Protein AF-L1IHZ7-F1 (afdb_monomer_lite)

Secondary structure (DSSP, 8-state):
----------SS--------------EEEETTTEEEE--PPTT-TT-EEEEEEEE--TT--SSS-EEEEEEEE-PPEEEEPPTT--HHHHHHHTTS-HHHHHHH-GGG-S-TT---TT-EEEEPPP-

Foldseek 3Di:
DFPPPDDPDPDDDDDDDPPPQPQDDAWDDDPPGDTDGDHDDFPCAQDKDKDKDWAADPVNPPVDIDIDIDIDHRHFGKDFDAPQDALVVVCVVQVHDSVVQCVQCVPQDDDRGDGDGRDMTRDTRDD

Radius of gyration: 20.1 Å; chains: 1; bounding box: 45×25×58 Å

pLDDT: mean 70.96, std 19.81, range [23.77, 90.81]

Structure (mmCIF, N/CA/C/O backbone):
data_AF-L1IHZ7-F1
#
_entry.id   AF-L1IHZ7-F1
#
loop_
_atom_site.group_PDB
_atom_site.id
_atom_site.type_symbol
_atom_site.label_atom_id
_atom_site.label_alt_id
_atom_site.label_comp_id
_atom_site.label_asym_id
_atom_site.label_entity_id
_atom_site.label_seq_id
_atom_site.pdbx_PDB_ins_code
_atom_site.Cartn_x
_atom_site.Cartn_y
_atom_site.Cartn_z
_atom_site.occupancy
_atom_site.B_iso_or_equiv
_atom_site.auth_seq_id
_atom_site.a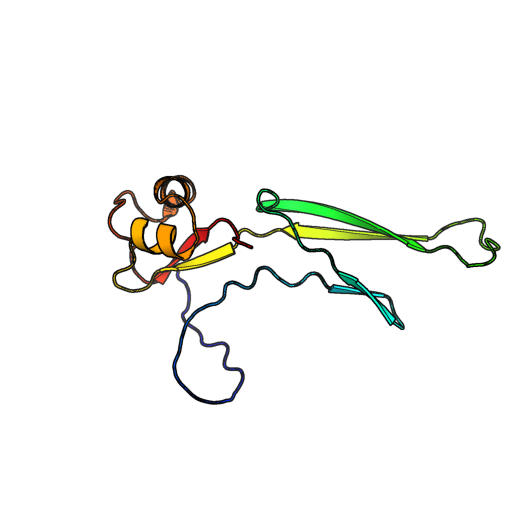uth_comp_id
_atom_site.auth_asym_id
_atom_site.auth_atom_id
_atom_site.pdbx_PDB_model_num
ATOM 1 N N . MET A 1 1 ? 5.428 -13.652 -10.940 1.00 41.75 1 MET A N 1
ATOM 2 C CA . MET A 1 1 ? 3.966 -13.776 -10.772 1.00 41.75 1 MET A CA 1
ATOM 3 C C . MET A 1 1 ? 3.317 -12.703 -11.634 1.00 41.75 1 MET A C 1
ATOM 5 O O . MET A 1 1 ? 3.425 -11.531 -11.288 1.00 41.75 1 MET A O 1
ATOM 9 N N . ASN A 1 2 ? 2.787 -13.091 -12.798 1.00 46.00 2 ASN A N 1
ATOM 10 C CA . ASN A 1 2 ? 2.090 -12.195 -13.729 1.00 46.00 2 ASN A CA 1
ATOM 11 C C . ASN A 1 2 ? 0.765 -11.725 -13.117 1.00 46.00 2 ASN A C 1
ATOM 13 O O . ASN A 1 2 ? 0.155 -12.449 -12.330 1.00 46.00 2 ASN A O 1
ATOM 17 N N . CYS A 1 3 ? 0.332 -10.507 -13.443 1.00 58.53 3 CYS A N 1
ATOM 18 C CA . CYS A 1 3 ? -1.076 -10.166 -13.290 1.00 58.53 3 CYS A CA 1
ATOM 19 C C . CYS A 1 3 ? -1.845 -10.884 -14.405 1.00 58.53 3 CYS A C 1
ATOM 21 O O . CYS A 1 3 ? -1.716 -10.488 -15.560 1.00 58.53 3 CYS A O 1
ATOM 23 N N . ASP A 1 4 ? -2.637 -11.906 -14.083 1.00 43.59 4 ASP A N 1
ATOM 24 C CA . ASP A 1 4 ? -3.662 -12.357 -15.022 1.00 43.59 4 ASP A CA 1
ATOM 25 C C . ASP A 1 4 ? -4.681 -11.225 -15.160 1.00 43.59 4 ASP A C 1
ATOM 27 O O . ASP A 1 4 ? -5.292 -10.784 -14.181 1.00 43.59 4 ASP A O 1
ATOM 31 N N . VAL A 1 5 ? -4.806 -10.695 -16.373 1.00 41.78 5 VAL A N 1
ATOM 32 C CA . VAL A 1 5 ? -5.680 -9.567 -16.703 1.00 41.78 5 VAL A CA 1
ATOM 33 C C . VAL A 1 5 ? -7.116 -10.085 -16.844 1.00 41.78 5 VAL A C 1
ATOM 35 O O . VAL A 1 5 ? -7.720 -10.009 -17.906 1.00 41.78 5 VAL A O 1
ATOM 38 N N . HIS A 1 6 ? -7.668 -10.685 -15.789 1.00 30.33 6 HIS A N 1
ATOM 39 C CA . HIS A 1 6 ? -9.070 -11.091 -15.779 1.00 30.33 6 HIS A CA 1
ATOM 40 C C . HIS A 1 6 ? -9.939 -9.922 -15.324 1.00 30.33 6 HIS A C 1
ATOM 42 O O . HIS A 1 6 ? -9.823 -9.420 -14.204 1.00 30.33 6 HIS A O 1
ATOM 48 N N . ALA A 1 7 ? -10.819 -9.490 -16.225 1.00 30.16 7 ALA A N 1
ATOM 49 C CA . ALA A 1 7 ? -11.895 -8.568 -15.925 1.00 30.16 7 ALA A CA 1
ATOM 50 C C . ALA A 1 7 ? -12.775 -9.166 -14.817 1.00 30.16 7 ALA A C 1
ATOM 52 O O . ALA A 1 7 ? -13.447 -10.174 -15.027 1.00 30.16 7 ALA A O 1
ATOM 53 N N . LEU A 1 8 ? -12.814 -8.528 -13.647 1.00 33.47 8 LEU A N 1
ATOM 54 C CA . LEU A 1 8 ? -13.975 -8.658 -12.773 1.00 33.47 8 LEU A CA 1
ATOM 55 C C . LEU A 1 8 ? -15.093 -7.853 -13.434 1.00 33.47 8 LEU A C 1
ATOM 57 O O . LEU A 1 8 ? -15.266 -6.666 -13.168 1.00 33.47 8 LEU A O 1
AT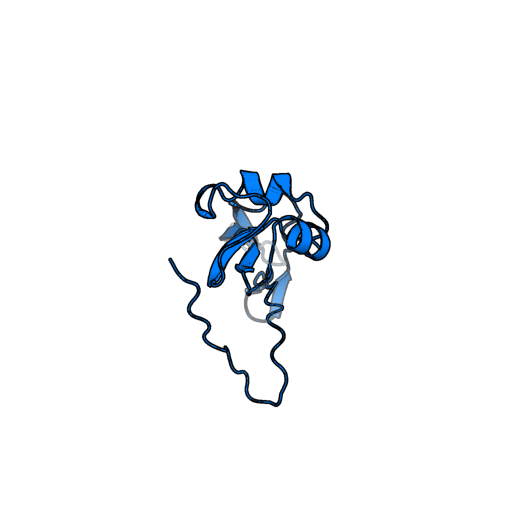OM 61 N N . GLY A 1 9 ? -15.773 -8.494 -14.382 1.00 23.77 9 GLY A N 1
ATOM 62 C CA . GLY A 1 9 ? -17.025 -7.999 -14.919 1.00 23.77 9 GLY A CA 1
ATOM 63 C C . GLY A 1 9 ? -18.065 -8.023 -13.810 1.00 23.77 9 GLY A C 1
ATOM 64 O O . GLY A 1 9 ? -18.546 -9.090 -13.445 1.00 23.77 9 GLY A O 1
ATOM 65 N N . ASP A 1 10 ? -18.407 -6.850 -13.285 1.00 33.34 10 ASP A N 1
ATOM 66 C CA . ASP A 1 10 ? -19.793 -6.607 -12.909 1.00 33.34 10 ASP A CA 1
ATOM 67 C C . ASP A 1 10 ? -20.489 -6.136 -14.187 1.00 33.34 10 ASP A C 1
ATOM 69 O O . ASP A 1 10 ? -20.033 -5.205 -14.862 1.00 33.34 10 ASP A O 1
ATOM 73 N N . GLY A 1 11 ? -21.491 -6.893 -14.616 1.00 32.28 11 GLY A N 1
ATOM 74 C CA . GLY A 1 11 ? -22.109 -6.728 -15.918 1.00 32.28 11 GLY A CA 1
ATOM 75 C C . GLY A 1 11 ? -22.808 -5.382 -16.016 1.00 32.28 11 GLY A C 1
ATOM 76 O O . GLY A 1 11 ? -23.904 -5.249 -15.494 1.00 32.28 11 GLY A O 1
ATOM 77 N N . SER A 1 12 ? -22.202 -4.410 -16.706 1.00 28.88 12 SER A N 1
ATOM 78 C CA . SER A 1 12 ? -22.867 -3.316 -17.435 1.00 28.88 12 SER A CA 1
ATOM 79 C C . SER A 1 12 ? -21.841 -2.398 -18.117 1.00 28.88 12 SER A C 1
ATOM 81 O O . SER A 1 12 ? -21.306 -1.491 -17.498 1.00 28.88 12 SER A O 1
ATOM 83 N N . ARG A 1 13 ? -21.635 -2.613 -19.424 1.00 30.22 13 ARG A N 1
ATOM 84 C CA . ARG A 1 13 ? -21.210 -1.628 -20.447 1.00 30.22 13 ARG A CA 1
ATOM 85 C C . ARG A 1 13 ? -19.914 -0.821 -20.206 1.00 30.22 13 ARG A C 1
ATOM 87 O O . ARG A 1 13 ? -19.938 0.253 -19.629 1.00 30.22 13 ARG A O 1
ATOM 94 N N . GLY A 1 14 ? -18.855 -1.252 -20.900 1.00 26.28 14 GLY A N 1
ATOM 95 C CA . GLY A 1 14 ? -18.129 -0.389 -21.846 1.00 26.28 14 GLY A CA 1
ATOM 96 C C . GLY A 1 14 ? -17.038 0.547 -21.303 1.00 26.28 14 GLY A C 1
ATOM 97 O O . GLY A 1 14 ? -17.312 1.488 -20.575 1.00 26.28 14 GLY A O 1
ATOM 98 N N . VAL A 1 15 ? -15.825 0.351 -21.839 1.00 25.59 15 VAL A N 1
ATOM 99 C CA . VAL A 1 15 ? -14.581 1.134 -21.673 1.00 25.59 15 VAL A CA 1
ATOM 100 C C . VAL A 1 15 ? -13.806 0.820 -20.388 1.00 25.59 15 VAL A C 1
ATOM 102 O O . VAL A 1 15 ? -13.985 1.412 -19.327 1.00 25.59 15 VAL A O 1
ATOM 105 N N . GLY A 1 16 ? -12.895 -0.149 -20.518 1.00 30.70 16 GLY A N 1
ATOM 106 C CA . GLY A 1 16 ? -11.958 -0.550 -19.479 1.00 30.70 16 GLY A CA 1
ATOM 107 C C . GLY A 1 16 ? -11.020 0.587 -19.084 1.00 30.70 16 GLY A C 1
ATOM 108 O O . GLY A 1 16 ? -10.149 0.992 -19.847 1.00 30.70 16 GLY A O 1
ATOM 109 N N . VAL A 1 17 ? -11.174 1.042 -17.846 1.00 28.97 17 VAL A N 1
ATOM 110 C CA . VAL A 1 17 ? -10.183 1.829 -17.119 1.00 28.97 17 VAL A CA 1
ATOM 111 C C . VAL A 1 17 ? -9.872 1.040 -15.854 1.00 28.97 17 VAL A C 1
ATOM 113 O O . VAL A 1 17 ? -10.673 0.994 -14.922 1.00 28.97 17 VAL A O 1
ATOM 116 N N . TYR A 1 18 ? -8.717 0.375 -15.828 1.00 34.31 18 TYR A N 1
ATOM 117 C CA . TYR A 1 18 ? -8.235 -0.413 -14.691 1.00 34.31 18 TYR A CA 1
ATOM 118 C C . TYR A 1 18 ? -7.818 0.496 -13.521 1.00 34.31 18 TYR A C 1
ATOM 120 O O . TYR A 1 18 ? -6.660 0.536 -13.123 1.00 34.31 18 TYR A O 1
ATOM 128 N N . ARG A 1 19 ? -8.751 1.250 -12.935 1.00 36.16 19 ARG A N 1
ATOM 129 C CA . ARG A 1 19 ? -8.536 1.967 -11.668 1.00 36.16 19 ARG A CA 1
ATOM 130 C C . ARG A 1 19 ? -8.978 1.090 -10.504 1.00 36.16 19 ARG A C 1
ATOM 132 O O . ARG A 1 19 ? -9.923 1.404 -9.791 1.00 36.16 19 ARG A O 1
ATOM 139 N N . ALA A 1 20 ? -8.293 -0.027 -10.289 1.00 34.66 20 ALA A N 1
ATOM 140 C CA . ALA A 1 20 ? -8.492 -0.815 -9.077 1.00 34.66 20 ALA A CA 1
ATOM 141 C C . ALA A 1 20 ? -7.550 -0.339 -7.958 1.00 34.66 20 ALA A C 1
ATOM 143 O O . ALA A 1 20 ? -6.758 -1.114 -7.432 1.00 34.66 20 ALA A O 1
ATOM 144 N N . ILE A 1 21 ? -7.666 0.929 -7.546 1.00 36.75 21 ILE A N 1
ATOM 145 C CA . ILE A 1 21 ? -7.246 1.334 -6.196 1.00 36.75 21 ILE A CA 1
ATOM 146 C C . ILE A 1 21 ? -8.394 0.931 -5.268 1.00 36.75 21 ILE A C 1
ATOM 148 O O . ILE A 1 21 ? -9.260 1.731 -4.930 1.00 36.75 21 ILE A O 1
ATOM 152 N N . ARG A 1 22 ? -8.468 -0.351 -4.899 1.00 40.75 22 ARG A N 1
ATOM 153 C CA . ARG A 1 22 ? -9.342 -0.782 -3.801 1.00 40.75 22 ARG A CA 1
ATOM 154 C C . ARG A 1 22 ? -8.488 -1.052 -2.576 1.00 40.75 22 ARG A C 1
ATOM 156 O O . ARG A 1 22 ? -8.108 -2.185 -2.313 1.00 40.75 22 ARG A O 1
ATOM 163 N N . CYS A 1 23 ? -8.242 -0.000 -1.806 1.00 36.91 23 CYS A N 1
ATOM 164 C CA . CYS A 1 23 ? -7.725 -0.099 -0.444 1.00 36.91 23 CYS A CA 1
ATOM 165 C C . CYS A 1 23 ? -8.873 0.008 0.593 1.00 36.91 23 CYS A C 1
ATOM 167 O O . CYS A 1 23 ? -8.725 0.627 1.641 1.00 36.91 23 CYS A O 1
ATOM 169 N N . VAL A 1 24 ? -10.047 -0.591 0.313 1.00 42.62 24 VAL A N 1
ATOM 170 C CA . VAL A 1 24 ? -11.199 -0.553 1.235 1.00 42.62 24 VAL A CA 1
ATOM 171 C C . VAL A 1 24 ? -11.963 -1.880 1.274 1.00 42.62 24 VAL A C 1
ATOM 173 O O . VAL A 1 24 ? -12.834 -2.131 0.448 1.00 42.62 24 VAL A O 1
ATOM 176 N N . PHE A 1 25 ? -11.703 -2.685 2.304 1.00 47.06 25 PHE A N 1
ATOM 177 C CA . PHE A 1 25 ? -12.699 -3.588 2.890 1.00 47.06 25 PHE A CA 1
ATOM 178 C C . PHE A 1 25 ? -12.508 -3.623 4.409 1.00 47.06 25 PHE A C 1
ATOM 180 O O . PHE A 1 25 ? -11.958 -4.562 4.963 1.00 47.06 25 PHE A O 1
ATOM 187 N N . ASN A 1 26 ? -12.969 -2.569 5.087 1.00 53.00 26 ASN A N 1
ATOM 188 C CA . ASN A 1 26 ? -12.922 -2.461 6.548 1.00 53.00 26 ASN A CA 1
ATOM 189 C C . ASN A 1 26 ? -14.302 -2.122 7.123 1.00 53.00 26 ASN A C 1
ATOM 191 O O . ASN A 1 26 ? -14.486 -1.118 7.817 1.00 53.00 26 ASN A O 1
ATOM 195 N N . ARG A 1 27 ? -15.303 -2.936 6.785 1.00 51.84 27 ARG A N 1
ATOM 196 C CA . ARG A 1 27 ? -16.571 -2.956 7.521 1.00 51.84 27 ARG A CA 1
ATOM 197 C C . ARG A 1 27 ? -16.587 -4.198 8.394 1.00 51.84 27 ARG A C 1
ATOM 199 O O . ARG A 1 27 ? -16.647 -5.307 7.874 1.00 51.84 27 ARG A O 1
ATOM 206 N N . LEU A 1 28 ? -16.551 -3.994 9.705 1.00 56.62 28 LEU A N 1
ATOM 207 C CA . LEU A 1 28 ? -16.831 -5.034 10.688 1.00 56.62 28 LEU A CA 1
ATOM 208 C C . LEU A 1 28 ? -18.253 -4.803 11.188 1.00 56.62 28 LEU A C 1
ATOM 210 O O . LEU A 1 28 ? -18.512 -3.830 11.892 1.00 56.62 28 LEU A O 1
ATOM 214 N N . CYS A 1 29 ? -19.183 -5.656 10.766 1.00 58.22 29 CYS A N 1
ATOM 215 C CA . CYS A 1 29 ? -20.585 -5.566 11.157 1.00 58.22 29 CYS A CA 1
ATOM 216 C C . CYS A 1 29 ? -20.892 -6.602 12.237 1.00 58.22 29 CYS A C 1
ATOM 218 O O . CYS A 1 29 ? -20.750 -7.803 12.013 1.00 58.22 29 CYS A O 1
ATOM 220 N N . LEU A 1 30 ? -21.313 -6.123 13.407 1.00 58.06 30 LEU A N 1
ATOM 221 C CA . LEU A 1 30 ? -21.855 -6.949 14.479 1.00 58.06 30 LEU A CA 1
ATOM 222 C C . LEU A 1 30 ? -23.385 -6.897 14.395 1.00 58.06 30 LEU A C 1
ATOM 224 O O . LEU A 1 30 ? -23.984 -5.815 14.362 1.00 58.06 30 LEU A O 1
ATOM 228 N N . TRP A 1 31 ? -24.012 -8.070 14.324 1.00 48.06 31 TRP A N 1
ATOM 229 C CA . TRP A 1 31 ? -25.467 -8.209 14.280 1.00 48.06 31 TRP A CA 1
ATOM 230 C C . TRP A 1 31 ? -26.132 -7.613 15.546 1.00 48.06 31 TRP A C 1
ATOM 232 O O . TRP A 1 31 ? -25.579 -7.769 16.635 1.00 48.06 31 TRP A O 1
ATOM 242 N N . PRO A 1 32 ? -27.297 -6.932 15.433 1.00 56.94 32 PRO A N 1
ATOM 243 C CA . PRO A 1 32 ? -28.078 -6.774 14.211 1.00 56.94 32 PRO A CA 1
ATOM 244 C C . PRO A 1 32 ? -27.741 -5.528 13.371 1.00 56.94 32 PRO A C 1
ATOM 246 O O . PRO A 1 32 ? -28.137 -5.512 12.216 1.00 56.94 32 PRO A O 1
ATOM 249 N N . LEU A 1 33 ? -27.038 -4.491 13.860 1.00 54.62 33 LEU A N 1
ATOM 250 C CA . LEU A 1 33 ? -26.959 -3.208 13.117 1.00 54.62 33 LEU A CA 1
ATOM 251 C C . LEU A 1 33 ? -25.719 -2.322 13.364 1.00 54.62 33 LEU A C 1
ATOM 253 O O . LEU A 1 33 ? -25.664 -1.205 12.847 1.00 54.62 33 LEU A O 1
ATOM 257 N N . ARG A 1 34 ? -24.709 -2.745 14.139 1.00 65.12 34 ARG A N 1
ATOM 258 C CA . ARG A 1 34 ? -23.560 -1.863 14.433 1.00 65.12 34 ARG A CA 1
ATOM 259 C C . ARG A 1 34 ? -22.355 -2.255 13.594 1.00 65.12 34 ARG A C 1
ATOM 261 O O . ARG A 1 34 ? -21.619 -3.180 13.930 1.00 65.12 34 ARG A O 1
ATOM 268 N N . CYS A 1 35 ? -22.160 -1.526 12.498 1.00 69.38 35 CYS A N 1
ATOM 269 C CA . CYS A 1 35 ? -20.941 -1.608 11.708 1.00 69.38 35 CYS A CA 1
ATOM 270 C C . CYS A 1 35 ? -19.961 -0.524 12.155 1.00 69.38 35 CYS A C 1
ATOM 272 O O . CYS A 1 35 ? -20.288 0.662 12.140 1.00 69.38 35 CYS A O 1
ATOM 274 N N . SER A 1 36 ? -18.748 -0.926 12.515 1.00 65.56 36 SER A N 1
ATOM 275 C CA . SER A 1 36 ? -17.634 0.003 12.659 1.00 65.56 36 SER A CA 1
ATOM 276 C C . SER A 1 36 ? -16.909 0.118 11.319 1.00 65.56 36 SER A C 1
ATOM 278 O O . SER A 1 36 ? -16.719 -0.865 10.593 1.00 65.56 36 SER A O 1
ATOM 280 N N . ARG A 1 37 ? -16.544 1.352 10.961 1.00 75.94 37 ARG A N 1
ATOM 281 C CA . ARG A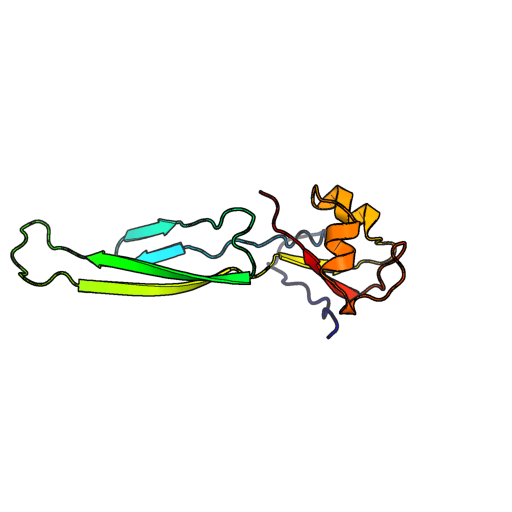 1 37 ? -15.701 1.642 9.804 1.00 75.94 37 ARG A CA 1
ATOM 282 C C . ARG A 1 37 ? -14.359 2.123 10.317 1.00 75.94 37 ARG A C 1
ATOM 284 O O . ARG A 1 37 ? -14.293 3.097 11.060 1.00 75.94 37 ARG A O 1
ATOM 291 N N . TRP A 1 38 ? -13.306 1.450 9.888 1.00 79.38 38 TRP A N 1
ATOM 292 C CA . TRP A 1 38 ? -11.936 1.864 10.140 1.00 79.38 38 TRP A CA 1
ATOM 293 C C . TRP A 1 38 ? -11.230 2.056 8.801 1.00 79.38 38 TRP A C 1
ATOM 295 O O . TRP A 1 38 ? -11.326 1.200 7.931 1.00 79.38 38 TRP A O 1
ATOM 305 N N . THR A 1 39 ? -10.528 3.164 8.607 1.00 80.31 39 THR A N 1
ATOM 306 C CA . THR A 1 39 ? -9.730 3.387 7.395 1.00 80.31 39 THR A CA 1
ATOM 307 C C . THR A 1 39 ? -8.271 3.517 7.824 1.00 80.31 39 THR A C 1
ATOM 309 O O . THR A 1 39 ? -7.995 4.364 8.678 1.00 80.31 39 THR A O 1
ATOM 312 N N . PRO A 1 40 ? -7.349 2.683 7.304 1.00 79.75 40 PRO A N 1
ATOM 313 C CA . PRO A 1 40 ? -5.935 2.825 7.602 1.00 79.75 40 PRO A CA 1
ATOM 314 C C . PRO A 1 40 ? -5.447 4.170 7.074 1.00 79.75 40 PRO A C 1
ATOM 316 O O . PRO A 1 40 ? -5.854 4.607 6.001 1.00 79.75 40 PRO A O 1
ATOM 319 N N . LYS A 1 41 ? -4.570 4.817 7.834 1.00 80.31 41 LYS A N 1
ATOM 320 C CA . LYS A 1 41 ? -3.864 6.022 7.399 1.00 80.31 41 LYS A CA 1
ATOM 321 C C . LYS A 1 41 ? -2.645 5.638 6.560 1.00 80.31 41 LYS A C 1
ATOM 323 O O . LYS A 1 41 ? -2.085 4.553 6.737 1.00 80.31 41 LYS A O 1
ATOM 328 N N . LYS A 1 42 ? -2.176 6.563 5.724 1.00 75.38 42 LYS A N 1
ATOM 329 C CA . LYS A 1 42 ? -0.876 6.455 5.048 1.00 75.38 42 LYS A CA 1
ATOM 330 C C . LYS A 1 42 ? 0.242 6.110 6.049 1.00 75.38 42 LYS A C 1
ATOM 332 O O . LYS A 1 42 ? 0.306 6.679 7.140 1.00 75.38 42 LYS A O 1
ATOM 337 N N . GLY A 1 43 ? 1.114 5.168 5.694 1.00 77.81 43 GLY A N 1
ATOM 338 C CA . GLY A 1 43 ? 2.197 4.650 6.545 1.00 77.81 43 GLY A CA 1
ATOM 339 C C . GLY A 1 43 ? 1.806 3.458 7.434 1.00 77.81 43 GLY A C 1
ATOM 340 O O . GLY A 1 43 ? 2.638 2.941 8.198 1.00 77.81 43 GLY A O 1
ATOM 341 N N . GLN A 1 44 ? 0.547 3.015 7.366 1.00 82.44 44 GLN A N 1
ATOM 342 C CA . GLN A 1 44 ? 0.066 1.798 8.025 1.00 82.44 44 GLN A CA 1
ATOM 343 C C . GLN A 1 44 ? 0.126 0.562 7.113 1.00 82.44 44 GLN A C 1
ATOM 345 O O . GLN A 1 44 ? -0.134 -0.548 7.571 1.00 82.44 44 GLN A O 1
ATOM 350 N N . GLU A 1 45 ? 0.490 0.719 5.840 1.00 81.81 45 GLU A N 1
ATOM 351 C CA . GLU A 1 45 ? 0.597 -0.373 4.879 1.00 81.81 45 GLU A CA 1
ATOM 352 C C . GLU A 1 45 ? 1.691 -1.378 5.253 1.00 81.81 45 GLU A C 1
ATOM 354 O O . GLU A 1 45 ? 2.787 -1.027 5.686 1.00 81.81 45 GLU A O 1
ATOM 359 N N . GLY A 1 46 ? 1.402 -2.658 5.036 1.00 78.00 46 GLY A N 1
ATOM 360 C CA . GLY A 1 46 ? 2.280 -3.771 5.384 1.00 78.00 46 GLY A CA 1
ATOM 361 C C . GLY A 1 46 ? 2.277 -4.137 6.869 1.00 78.00 46 GLY A C 1
ATOM 362 O O . GLY A 1 46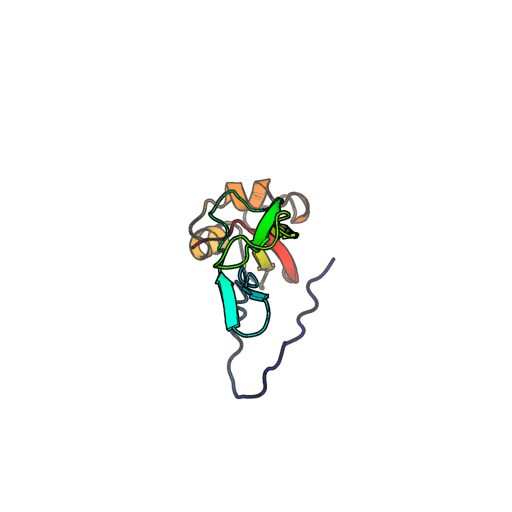 ? 3.031 -5.029 7.248 1.00 78.00 46 GLY A O 1
ATOM 363 N N . LYS A 1 47 ? 1.455 -3.481 7.699 1.00 83.19 47 LYS A N 1
ATOM 364 C CA . LYS A 1 47 ? 1.341 -3.767 9.134 1.00 83.19 47 LYS A CA 1
ATOM 365 C C . LYS A 1 47 ? 0.070 -4.550 9.451 1.00 83.19 47 LYS A C 1
ATOM 367 O O . LYS A 1 47 ? -0.962 -4.401 8.790 1.00 83.19 47 LYS A O 1
ATOM 372 N N . ASP A 1 48 ? 0.164 -5.345 10.510 1.00 88.50 48 ASP A N 1
ATOM 373 C CA . ASP A 1 48 ? -0.953 -6.071 11.100 1.00 88.50 48 ASP A CA 1
ATOM 374 C C . ASP A 1 48 ? -1.458 -5.301 12.333 1.00 88.50 48 ASP A C 1
ATOM 376 O O . ASP A 1 48 ? -0.675 -4.851 13.170 1.00 88.50 48 ASP A O 1
ATOM 380 N N . TYR A 1 49 ? -2.775 -5.136 12.434 1.00 85.06 49 TYR A N 1
ATOM 381 C CA . TYR A 1 49 ? -3.459 -4.455 13.533 1.00 85.06 49 TYR A CA 1
ATOM 382 C C . TYR A 1 49 ? -4.435 -5.407 14.211 1.00 85.06 49 TYR A C 1
ATOM 384 O O . TYR A 1 49 ? -5.105 -6.181 13.535 1.00 85.06 49 TYR A O 1
ATOM 392 N N . SER A 1 50 ? -4.574 -5.307 15.532 1.00 87.00 50 SER A N 1
ATOM 393 C CA . SER A 1 50 ? -5.620 -6.009 16.279 1.00 87.00 50 SER A CA 1
ATOM 394 C C . SER A 1 50 ? -6.640 -4.997 16.790 1.00 87.00 50 SER A C 1
ATOM 396 O O . SER A 1 50 ? -6.315 -4.139 17.612 1.00 87.00 50 SER A O 1
ATOM 398 N N . LEU A 1 51 ? -7.865 -5.059 16.264 1.00 83.88 51 LEU A N 1
ATOM 399 C CA . LEU A 1 51 ? -8.978 -4.215 16.700 1.00 83.88 51 LEU A CA 1
ATOM 400 C C . LEU A 1 51 ? -9.903 -5.017 17.608 1.00 83.88 51 LEU A C 1
ATOM 402 O O . LEU A 1 51 ? -10.547 -5.961 17.152 1.00 83.88 51 LEU A O 1
ATOM 406 N N . CYS A 1 52 ? -9.997 -4.619 18.875 1.00 82.94 52 CYS A N 1
ATOM 407 C CA . CYS A 1 52 ? -10.839 -5.276 19.868 1.00 82.94 52 CYS A CA 1
ATOM 408 C C . CYS A 1 52 ? -12.083 -4.448 20.189 1.00 82.94 52 CYS A C 1
ATOM 410 O O . CYS A 1 52 ? -11.999 -3.269 20.523 1.00 82.94 52 CYS A O 1
ATOM 412 N N . PHE A 1 53 ? -13.242 -5.096 20.133 1.00 82.88 53 PHE A N 1
ATOM 413 C CA . PHE A 1 53 ? -14.525 -4.534 20.530 1.00 82.88 53 PHE A CA 1
ATOM 414 C C . PHE A 1 53 ? -14.908 -5.085 21.892 1.00 82.88 53 PHE A C 1
ATOM 416 O O . PHE A 1 53 ? -14.895 -6.299 22.093 1.00 82.88 53 PHE A O 1
ATOM 423 N N . ARG A 1 54 ? -15.265 -4.186 22.810 1.00 84.69 54 ARG A N 1
ATOM 424 C CA . ARG A 1 54 ? -15.816 -4.528 24.118 1.00 84.69 54 ARG A CA 1
ATOM 425 C C . ARG A 1 54 ? -17.331 -4.377 24.063 1.00 84.69 54 ARG A C 1
ATOM 427 O O . ARG A 1 54 ? -17.826 -3.272 23.853 1.00 84.69 54 ARG A O 1
ATOM 434 N N . ALA A 1 55 ? -18.052 -5.470 24.263 1.00 82.25 55 ALA A N 1
ATOM 435 C CA . ALA A 1 55 ? -19.491 -5.446 24.449 1.00 82.25 55 ALA A CA 1
ATOM 436 C C . ALA A 1 55 ? -19.808 -5.463 25.949 1.00 82.25 55 ALA A C 1
ATOM 438 O O . ALA A 1 55 ? -19.357 -6.337 26.695 1.00 82.25 55 ALA A O 1
ATOM 439 N N . VAL A 1 56 ? -20.569 -4.457 26.369 1.00 78.19 56 VAL A N 1
ATOM 440 C CA . VAL A 1 56 ? -21.099 -4.289 27.723 1.00 78.19 56 VAL A CA 1
ATOM 441 C C . VAL A 1 56 ? -22.612 -4.195 27.629 1.00 78.19 56 VAL A C 1
ATOM 443 O O . VAL A 1 56 ? -23.140 -3.628 26.668 1.00 78.19 56 VAL A O 1
ATOM 446 N 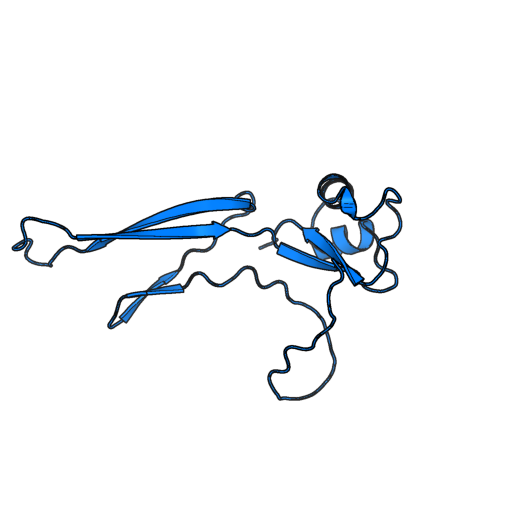N . ASP A 1 57 ? -23.315 -4.764 28.600 1.00 81.94 57 ASP A N 1
ATOM 447 C CA . ASP A 1 57 ? -24.752 -4.577 28.694 1.00 81.94 57 ASP A CA 1
ATOM 448 C C . ASP A 1 57 ? -25.053 -3.187 29.273 1.00 81.94 57 ASP A C 1
ATOM 450 O O . ASP A 1 57 ? -24.318 -2.646 30.096 1.00 81.94 57 ASP A O 1
ATOM 454 N N . THR A 1 58 ? -26.154 -2.578 28.841 1.00 79.94 58 THR A N 1
ATOM 455 C CA . THR A 1 58 ? -26.513 -1.201 29.228 1.00 79.94 58 THR A CA 1
ATOM 456 C C . THR A 1 58 ? -26.772 -1.022 30.719 1.00 79.94 58 THR A C 1
ATOM 458 O O . THR A 1 58 ? -26.836 0.108 31.198 1.00 79.94 58 THR A O 1
ATOM 461 N N . LYS A 1 59 ? -26.995 -2.120 31.441 1.00 83.50 59 LYS A N 1
ATOM 462 C CA . LYS A 1 59 ? -27.284 -2.119 32.873 1.00 83.50 59 LYS A CA 1
ATOM 463 C C . LYS A 1 59 ? -26.115 -2.659 33.699 1.00 83.50 59 LYS A C 1
ATOM 465 O O . LYS A 1 59 ? -26.235 -2.694 34.918 1.00 83.50 59 LYS A O 1
ATOM 470 N N . ASN A 1 60 ? -24.998 -3.010 33.052 1.00 73.00 60 ASN A N 1
ATOM 471 C CA . ASN A 1 60 ? -23.802 -3.578 33.670 1.00 73.00 60 ASN A CA 1
ATOM 472 C C . ASN A 1 60 ? -24.110 -4.776 34.601 1.00 73.00 60 ASN A C 1
ATOM 474 O O . ASN A 1 60 ? -23.417 -5.001 35.590 1.00 73.00 60 ASN A O 1
ATOM 478 N N . ILE A 1 61 ? -25.194 -5.504 34.308 1.00 75.69 61 ILE A N 1
ATOM 479 C CA . ILE A 1 61 ? -25.679 -6.680 35.040 1.00 75.69 61 ILE A CA 1
ATOM 480 C C . ILE A 1 61 ? -24.732 -7.852 34.791 1.00 75.69 61 ILE A C 1
ATOM 482 O O . ILE A 1 61 ? -24.496 -8.666 35.682 1.00 75.69 61 ILE A O 1
ATOM 486 N N . SER A 1 62 ? -24.152 -7.931 33.590 1.00 73.94 62 SER A N 1
ATOM 487 C CA . SER A 1 62 ? -23.071 -8.872 33.338 1.00 73.94 62 SER A CA 1
ATOM 488 C C . SER A 1 62 ? -21.790 -8.311 33.948 1.00 73.94 62 SER A C 1
ATOM 490 O O . SER A 1 62 ? -21.196 -7.375 33.417 1.00 73.94 62 SER A O 1
ATOM 492 N N . ALA A 1 63 ? -21.319 -8.919 35.039 1.00 66.94 63 ALA A N 1
ATOM 493 C CA . ALA A 1 63 ? -20.041 -8.560 35.664 1.00 66.94 63 ALA A CA 1
ATOM 494 C C . ALA A 1 63 ? -18.840 -8.722 34.707 1.00 66.94 63 ALA A C 1
ATOM 496 O O . ALA A 1 63 ? -17.766 -8.166 34.939 1.00 66.94 63 ALA A O 1
ATOM 497 N N . VAL A 1 64 ? -19.020 -9.475 33.617 1.00 70.50 64 VAL A N 1
ATOM 498 C CA . VAL A 1 64 ? -17.995 -9.752 32.613 1.00 70.50 64 VAL A CA 1
ATOM 499 C C . VAL A 1 64 ? -18.384 -9.095 31.292 1.00 70.50 64 VAL A C 1
ATOM 501 O O . VAL A 1 64 ? -19.399 -9.435 30.680 1.00 70.50 64 VAL A O 1
ATOM 504 N N . ALA A 1 65 ? -17.549 -8.162 30.835 1.00 77.31 65 ALA A N 1
ATOM 505 C CA . ALA A 1 65 ? -17.624 -7.635 29.479 1.00 77.31 65 ALA A CA 1
ATOM 506 C C . ALA A 1 65 ? -17.054 -8.662 28.494 1.00 77.31 65 ALA A C 1
ATOM 508 O O . ALA A 1 65 ? -16.002 -9.249 28.751 1.00 77.31 65 ALA A O 1
ATOM 509 N N . SER A 1 66 ? -17.708 -8.848 27.347 1.00 81.38 66 SER A N 1
ATOM 510 C CA . SER A 1 66 ? -17.171 -9.716 26.295 1.00 81.38 66 SER A CA 1
ATOM 511 C C . SER A 1 66 ? -16.280 -8.916 25.348 1.00 81.38 66 SER A C 1
ATOM 513 O O . SER A 1 66 ? -16.600 -7.787 24.969 1.00 81.38 66 SER A O 1
ATOM 515 N N . PHE A 1 67 ? -15.141 -9.496 24.971 1.00 85.38 67 PHE A N 1
ATOM 516 C CA . PHE A 1 67 ? -14.212 -8.904 24.014 1.00 85.38 67 PHE A CA 1
ATOM 517 C C . PHE A 1 67 ? -14.175 -9.735 22.736 1.00 85.38 67 PHE A C 1
ATOM 519 O O . PHE A 1 67 ? -14.075 -10.961 22.780 1.00 85.38 67 PHE A O 1
ATOM 526 N N . LYS A 1 68 ? -14.204 -9.063 21.584 1.00 82.19 68 LYS A N 1
ATOM 527 C CA . LYS A 1 68 ? -13.950 -9.686 20.283 1.00 82.19 68 LYS A CA 1
ATOM 528 C C . LYS A 1 68 ? -12.889 -8.901 19.532 1.00 82.19 68 LYS A C 1
ATOM 530 O O . LYS A 1 68 ? -13.114 -7.744 19.188 1.00 82.19 68 LYS A O 1
ATOM 535 N N . CYS A 1 69 ? -11.759 -9.545 19.263 1.00 82.94 69 CYS A N 1
ATOM 536 C CA . CYS A 1 69 ? -10.665 -8.960 18.498 1.00 82.94 69 CYS A CA 1
ATOM 537 C C . CYS A 1 69 ? -10.650 -9.466 17.055 1.00 82.94 69 CYS A C 1
ATOM 539 O O . CYS A 1 69 ? -10.953 -10.631 16.789 1.00 82.94 69 CYS A O 1
ATOM 541 N N . PHE A 1 70 ? -10.280 -8.579 16.137 1.00 82.62 70 PHE A N 1
ATOM 542 C CA . PHE A 1 70 ? -10.112 -8.853 14.718 1.00 82.62 70 PHE A CA 1
ATOM 543 C C . PHE A 1 70 ? -8.704 -8.443 14.300 1.00 82.62 70 PHE A C 1
ATOM 545 O O . PHE A 1 70 ? -8.318 -7.287 14.474 1.00 82.62 70 PHE A O 1
ATOM 552 N N . ASN A 1 71 ? -7.961 -9.388 13.728 1.00 84.06 71 ASN A N 1
ATOM 553 C CA . ASN A 1 71 ? -6.660 -9.109 13.137 1.00 84.06 71 ASN A CA 1
ATOM 554 C C . ASN A 1 71 ? -6.865 -8.613 11.706 1.00 84.06 71 ASN A C 1
ATOM 556 O O . ASN A 1 71 ? -7.424 -9.322 10.870 1.00 84.06 71 ASN A O 1
ATOM 560 N N . ILE A 1 72 ? -6.420 -7.394 11.432 1.00 83.44 72 ILE A N 1
ATOM 561 C CA . ILE A 1 72 ? -6.523 -6.747 10.132 1.00 83.44 72 ILE A CA 1
ATOM 562 C C . ILE A 1 72 ? -5.118 -6.529 9.591 1.00 83.44 72 ILE A C 1
ATOM 564 O O . ILE A 1 72 ? -4.327 -5.789 10.171 1.00 83.44 72 ILE A O 1
ATOM 568 N N . ARG A 1 73 ? -4.831 -7.144 8.445 1.00 84.38 73 ARG A N 1
ATOM 569 C CA . ARG A 1 73 ? -3.611 -6.896 7.679 1.00 84.38 73 ARG A CA 1
ATOM 570 C C . ARG A 1 73 ? -3.854 -5.777 6.680 1.00 84.38 73 ARG A C 1
ATOM 572 O O . ARG A 1 73 ? -4.628 -5.951 5.738 1.00 84.38 73 ARG A O 1
ATOM 579 N N . VAL A 1 74 ? -3.163 -4.653 6.840 1.00 84.19 74 VAL A N 1
ATOM 580 C CA . VAL A 1 74 ? -3.199 -3.579 5.843 1.00 84.19 74 VAL A CA 1
ATOM 581 C C . VAL A 1 74 ? -2.245 -3.957 4.725 1.00 84.19 74 VAL A C 1
ATOM 583 O O . VAL A 1 74 ? -1.029 -3.896 4.874 1.00 84.19 74 VAL A O 1
ATOM 586 N N . VAL A 1 75 ? -2.778 -4.378 3.585 1.00 81.31 75 VAL A N 1
ATOM 587 C CA . VAL A 1 75 ? -1.946 -4.666 2.414 1.00 81.31 75 VAL A CA 1
ATOM 588 C C . VAL A 1 75 ? -1.513 -3.366 1.738 1.00 81.31 75 VAL A C 1
ATOM 590 O O . VAL A 1 75 ? -2.269 -2.398 1.704 1.00 81.31 75 VAL A O 1
ATOM 593 N N . LYS A 1 76 ? -0.303 -3.347 1.167 1.00 77.12 76 LYS A N 1
ATOM 594 C CA . LYS A 1 76 ? 0.095 -2.278 0.239 1.00 77.12 76 LYS A CA 1
ATOM 595 C C . LYS A 1 76 ? -0.860 -2.280 -0.959 1.00 77.12 76 LYS A C 1
ATOM 597 O O . LYS A 1 76 ? -1.213 -3.361 -1.449 1.00 77.12 76 LYS A O 1
ATOM 602 N N . CYS A 1 77 ? -1.244 -1.097 -1.435 1.00 78.00 77 CYS A N 1
ATOM 603 C CA . CYS A 1 77 ? -1.956 -0.962 -2.700 1.00 78.00 77 CYS A CA 1
ATOM 604 C C . CYS A 1 77 ? -1.076 -1.546 -3.832 1.00 78.00 77 CYS A C 1
ATOM 606 O O . CYS A 1 77 ? 0.154 -1.622 -3.735 1.00 78.00 77 CYS A O 1
ATOM 608 N N . LYS A 1 78 ? -1.711 -2.066 -4.882 1.00 84.56 78 LYS A N 1
ATOM 609 C CA . LYS A 1 78 ? -1.035 -2.782 -5.972 1.00 84.56 78 LYS A CA 1
ATOM 610 C C . LYS A 1 78 ? -1.489 -2.223 -7.307 1.00 84.56 78 LYS A C 1
ATOM 612 O O . LYS A 1 78 ? -2.671 -1.950 -7.481 1.00 84.56 78 LYS A O 1
ATOM 617 N N . TYR A 1 79 ? -0.562 -2.128 -8.246 1.00 85.56 79 TYR A N 1
ATOM 618 C CA . TYR A 1 79 ? -0.824 -1.693 -9.610 1.00 85.56 79 TYR A CA 1
ATOM 619 C C . TYR A 1 79 ? -0.219 -2.686 -10.599 1.00 85.56 79 TYR A C 1
ATOM 621 O O . TYR A 1 79 ? 0.867 -3.217 -10.364 1.00 85.56 79 TYR A O 1
ATOM 629 N N . CYS A 1 80 ? -0.935 -2.966 -11.685 1.00 87.50 80 CYS A N 1
ATOM 630 C CA . CYS A 1 80 ? -0.434 -3.801 -12.771 1.00 87.50 80 CYS A CA 1
ATOM 631 C C . CYS A 1 80 ? 0.007 -2.883 -13.912 1.00 87.50 80 CYS A C 1
ATOM 633 O O . CYS A 1 80 ? -0.814 -2.146 -14.449 1.00 87.50 80 CYS A O 1
ATOM 635 N N . ALA A 1 81 ? 1.294 -2.937 -14.250 1.00 86.62 81 ALA A N 1
ATOM 636 C CA . ALA A 1 81 ? 1.904 -2.107 -15.276 1.00 86.62 81 ALA A CA 1
ATOM 637 C C . ALA A 1 81 ? 1.286 -2.362 -16.653 1.00 86.62 81 ALA A C 1
ATOM 639 O O . ALA A 1 81 ? 1.149 -3.512 -17.083 1.00 86.62 81 ALA A O 1
ATOM 640 N N . LEU A 1 82 ? 0.940 -1.283 -17.342 1.00 88.06 82 LEU A N 1
ATOM 641 C CA . LEU A 1 82 ? 0.459 -1.274 -18.714 1.00 88.06 82 LEU A CA 1
ATOM 642 C C . LEU A 1 82 ? 1.623 -1.029 -19.691 1.00 88.06 82 LEU A C 1
ATOM 644 O O . LEU A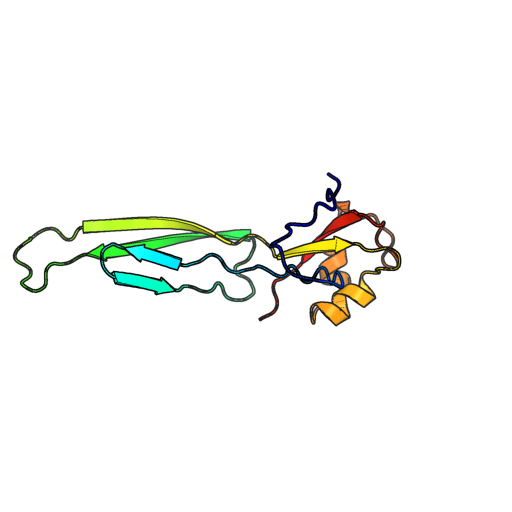 1 82 ? 2.675 -0.521 -19.296 1.00 88.06 82 LEU A O 1
ATOM 648 N N . PRO A 1 83 ? 1.465 -1.375 -20.981 1.00 87.69 83 PRO A N 1
ATOM 649 C CA . PRO A 1 83 ? 2.410 -0.962 -22.013 1.00 87.69 83 PRO A CA 1
ATOM 650 C C . PRO A 1 83 ? 2.645 0.551 -22.012 1.00 87.69 83 PRO A C 1
ATOM 652 O O . PRO A 1 83 ? 1.697 1.326 -22.094 1.00 87.69 83 PRO A O 1
ATOM 655 N N . GLY A 1 84 ? 3.916 0.950 -21.931 1.00 87.31 84 GLY A N 1
ATOM 656 C CA . GLY A 1 84 ? 4.332 2.355 -21.883 1.00 87.31 84 GLY A CA 1
ATOM 657 C C . GLY A 1 84 ? 4.415 2.962 -20.478 1.00 87.31 84 GLY A C 1
ATOM 658 O O . GLY A 1 84 ? 4.825 4.115 -20.358 1.00 87.31 84 GLY A O 1
ATOM 659 N N . ASP A 1 85 ? 4.078 2.215 -19.421 1.00 88.31 85 ASP A N 1
ATOM 660 C CA . ASP A 1 85 ? 4.250 2.704 -18.053 1.00 88.31 85 ASP A CA 1
ATOM 661 C C . ASP A 1 85 ? 5.730 2.830 -17.661 1.00 88.31 85 ASP A C 1
ATOM 663 O O . ASP A 1 85 ? 6.569 1.967 -17.942 1.00 88.31 85 ASP A O 1
ATOM 667 N N . SER A 1 86 ? 6.030 3.902 -16.930 1.00 88.94 86 SER A N 1
ATOM 668 C CA . SER A 1 86 ? 7.321 4.160 -16.299 1.00 88.94 86 SER A CA 1
ATOM 669 C C . SER A 1 86 ? 7.128 4.465 -14.818 1.00 88.94 86 SER A C 1
ATOM 671 O O . SER A 1 86 ? 6.033 4.814 -14.370 1.00 88.94 86 SER A O 1
ATOM 673 N N . TYR A 1 87 ? 8.196 4.388 -14.025 1.00 89.25 87 TYR A N 1
ATOM 674 C CA . TYR A 1 87 ? 8.113 4.777 -12.614 1.00 89.25 87 TYR A CA 1
ATOM 675 C C . TYR A 1 87 ? 7.679 6.239 -12.459 1.00 89.25 87 TYR A C 1
ATOM 677 O O . TYR A 1 87 ? 6.908 6.558 -11.556 1.00 89.25 87 TYR A O 1
ATOM 685 N N . THR A 1 88 ? 8.088 7.109 -13.383 1.00 90.81 88 THR A N 1
ATOM 686 C CA . THR A 1 88 ? 7.697 8.522 -13.421 1.00 90.81 88 THR A CA 1
ATOM 687 C C . THR A 1 88 ? 6.217 8.720 -13.753 1.00 90.81 88 THR A C 1
ATOM 689 O O . THR A 1 88 ? 5.573 9.583 -13.152 1.00 90.81 88 THR A O 1
ATOM 692 N N . SER A 1 89 ? 5.642 7.945 -14.684 1.00 89.75 89 SER A N 1
ATOM 693 C CA . SER A 1 89 ? 4.202 8.038 -14.976 1.00 89.75 89 SER A CA 1
ATOM 694 C C . SER A 1 89 ? 3.367 7.576 -13.779 1.00 89.75 89 SER A C 1
ATOM 696 O O . SER A 1 89 ? 2.399 8.246 -13.411 1.00 89.75 89 SER A O 1
ATOM 698 N N . LEU A 1 90 ? 3.793 6.504 -13.104 1.00 87.56 90 LEU A N 1
ATOM 699 C CA . LEU A 1 90 ? 3.143 6.021 -11.885 1.00 87.56 90 LEU A CA 1
ATOM 700 C C . LEU A 1 90 ? 3.298 6.994 -10.717 1.00 87.56 90 LEU A C 1
ATOM 702 O O . LEU A 1 90 ? 2.332 7.237 -10.003 1.00 87.56 90 LEU A O 1
ATOM 706 N N . ALA A 1 91 ? 4.468 7.603 -10.540 1.00 89.44 91 ALA A N 1
ATOM 707 C CA . ALA A 1 91 ? 4.703 8.598 -9.496 1.00 89.44 91 ALA A CA 1
ATOM 708 C C . ALA A 1 91 ? 3.708 9.763 -9.581 1.00 89.44 91 ALA A C 1
ATOM 710 O O . ALA A 1 91 ? 3.108 10.147 -8.577 1.00 89.44 91 ALA A O 1
ATOM 711 N N . LYS A 1 92 ? 3.457 10.258 -10.801 1.00 89.12 92 LYS A N 1
ATOM 712 C CA . LYS A 1 92 ? 2.440 11.285 -11.064 1.00 89.12 92 LYS A CA 1
ATOM 713 C C . LYS A 1 92 ? 1.029 10.790 -10.756 1.00 89.12 92 LYS A C 1
ATOM 715 O O . LYS A 1 92 ? 0.250 11.522 -10.155 1.00 89.12 92 LYS A O 1
ATOM 720 N N . LEU A 1 93 ? 0.701 9.558 -11.152 1.00 86.56 93 LEU A N 1
ATOM 721 C CA . LEU A 1 93 ? -0.620 8.967 -10.923 1.00 86.56 93 LEU A CA 1
ATOM 722 C C . LEU A 1 93 ? -0.925 8.761 -9.431 1.00 86.56 93 LEU A C 1
ATOM 724 O O . LEU A 1 93 ? -2.063 8.946 -9.007 1.00 86.56 93 LEU A O 1
ATOM 728 N N . PHE A 1 94 ? 0.086 8.381 -8.652 1.00 84.94 94 PHE A N 1
ATOM 729 C CA . PHE A 1 94 ? -0.023 8.047 -7.231 1.00 84.94 94 PHE A CA 1
ATOM 730 C C . PHE A 1 94 ? 0.552 9.130 -6.316 1.00 84.94 94 PHE A C 1
ATOM 732 O O . PHE A 1 94 ? 0.911 8.827 -5.182 1.00 84.94 94 PHE A O 1
ATOM 739 N N . PHE A 1 95 ? 0.677 10.370 -6.804 1.00 87.00 95 PHE A N 1
ATOM 740 C CA . PHE A 1 95 ? 1.133 11.534 -6.031 1.00 87.00 95 PHE A CA 1
ATOM 741 C C . PHE A 1 95 ? 2.309 11.217 -5.087 1.00 87.00 95 PHE A C 1
ATOM 743 O O . PHE A 1 95 ? 2.302 11.537 -3.894 1.00 87.00 95 PHE A O 1
ATOM 750 N N . THR A 1 96 ? 3.303 10.512 -5.618 1.00 86.62 96 THR A N 1
ATOM 751 C CA . THR A 1 96 ? 4.476 10.024 -4.888 1.00 86.62 96 THR A CA 1
ATOM 752 C C . THR A 1 96 ? 5.731 10.279 -5.715 1.00 86.62 96 THR A C 1
ATOM 754 O O . THR A 1 96 ? 5.672 10.878 -6.787 1.00 86.62 96 THR A O 1
ATOM 757 N N . ASP A 1 97 ? 6.876 9.854 -5.202 1.00 90.31 97 ASP A N 1
ATOM 758 C CA . ASP A 1 97 ? 8.152 9.982 -5.880 1.00 90.31 97 ASP A CA 1
ATOM 759 C C . ASP A 1 97 ? 8.513 8.676 -6.605 1.00 90.31 97 ASP A C 1
ATOM 761 O O . ASP A 1 97 ? 8.300 7.571 -6.094 1.00 90.31 97 ASP A O 1
ATOM 765 N N . TRP A 1 98 ? 9.055 8.795 -7.818 1.00 89.50 98 TRP A N 1
ATOM 766 C CA . TRP A 1 98 ? 9.376 7.641 -8.660 1.00 89.50 98 TRP A CA 1
ATOM 767 C C . TRP A 1 98 ? 10.419 6.730 -8.003 1.00 89.50 98 TRP A C 1
ATOM 769 O O . TRP A 1 98 ? 10.325 5.507 -8.132 1.00 89.50 98 TRP A O 1
ATOM 779 N N . PHE A 1 99 ? 11.360 7.297 -7.240 1.00 90.00 99 PHE A N 1
ATOM 780 C CA . PHE A 1 99 ? 12.400 6.542 -6.552 1.00 90.00 99 PHE A CA 1
ATOM 781 C C . PHE A 1 99 ? 11.815 5.736 -5.390 1.00 90.00 99 PHE A C 1
ATOM 783 O O . PHE A 1 99 ? 12.261 4.618 -5.130 1.00 90.00 99 PHE A O 1
ATOM 790 N N . GLN A 1 100 ? 10.763 6.230 -4.729 1.00 87.25 100 GLN A N 1
ATOM 791 C CA . GLN A 1 100 ? 10.050 5.462 -3.698 1.00 87.25 100 GLN A CA 1
ATOM 792 C C . GLN A 1 100 ? 9.365 4.227 -4.290 1.00 87.25 100 GLN A C 1
ATOM 794 O O . GLN A 1 100 ? 9.415 3.149 -3.691 1.00 87.25 100 GLN A O 1
ATOM 799 N N . ILE A 1 101 ? 8.768 4.360 -5.481 1.00 87.25 101 ILE A N 1
ATOM 800 C CA . ILE A 1 101 ? 8.188 3.222 -6.204 1.00 87.25 101 ILE A CA 1
ATOM 801 C C . ILE A 1 101 ? 9.305 2.261 -6.627 1.00 87.25 101 ILE A C 1
ATOM 803 O O . ILE A 1 101 ? 9.210 1.071 -6.339 1.00 87.25 101 ILE A O 1
ATOM 807 N N . TRP A 1 102 ? 10.372 2.750 -7.258 1.00 88.19 102 TRP A N 1
ATOM 808 C CA . TRP A 1 102 ? 11.478 1.916 -7.740 1.00 88.19 102 TRP A CA 1
ATOM 809 C C . TRP A 1 102 ? 12.170 1.134 -6.609 1.00 88.19 102 TRP A C 1
ATOM 811 O O . TRP A 1 102 ? 12.232 -0.095 -6.651 1.00 88.19 102 TRP A O 1
ATOM 821 N N . SER A 1 103 ? 12.582 1.816 -5.536 1.00 87.38 103 SER A N 1
ATOM 822 C CA . SER A 1 103 ? 13.267 1.202 -4.384 1.00 87.38 103 SER A CA 1
ATOM 823 C C . SER A 1 103 ? 12.394 0.212 -3.603 1.00 87.38 103 SER A C 1
ATOM 825 O O . SER A 1 103 ? 12.904 -0.752 -3.033 1.00 87.38 103 SER A O 1
ATOM 827 N N . SER A 1 104 ? 11.069 0.400 -3.604 1.00 85.94 104 SER A N 1
ATOM 828 C CA . SER A 1 104 ? 10.117 -0.514 -2.955 1.00 85.94 104 SER A CA 1
ATOM 829 C C . SER A 1 104 ? 9.769 -1.747 -3.792 1.00 85.94 104 SER A C 1
ATOM 831 O O . SER A 1 104 ? 9.078 -2.641 -3.296 1.00 85.94 104 SER A O 1
ATOM 833 N N . ASN A 1 105 ? 10.212 -1.796 -5.049 1.00 87.31 105 ASN A N 1
ATOM 834 C CA . ASN A 1 105 ? 9.872 -2.843 -6.005 1.00 87.31 105 ASN A CA 1
ATOM 835 C C . ASN A 1 105 ? 11.126 -3.450 -6.662 1.00 87.31 105 ASN A C 1
ATOM 837 O O . ASN A 1 105 ? 11.232 -3.462 -7.891 1.00 87.31 105 ASN A O 1
ATOM 841 N N . PRO A 1 106 ? 12.060 -4.029 -5.881 1.00 85.06 106 PRO A N 1
ATOM 842 C CA . PRO A 1 106 ? 13.315 -4.571 -6.417 1.00 85.06 106 PRO A CA 1
ATOM 843 C C . PRO A 1 106 ? 13.094 -5.690 -7.451 1.00 85.06 106 PRO A C 1
ATOM 845 O O . PRO A 1 106 ? 13.945 -5.972 -8.288 1.00 85.06 106 PRO A O 1
ATOM 848 N N . ASN A 1 107 ? 11.921 -6.324 -7.428 1.00 81.19 107 ASN A N 1
ATOM 849 C CA . ASN A 1 107 ? 11.523 -7.379 -8.349 1.00 81.19 107 ASN A CA 1
ATOM 850 C C . ASN A 1 107 ? 11.042 -6.874 -9.724 1.00 81.19 107 ASN A C 1
ATOM 852 O O . ASN A 1 107 ? 10.739 -7.704 -10.581 1.00 81.19 107 ASN A O 1
ATOM 856 N N . LEU A 1 108 ? 10.893 -5.567 -9.954 1.00 78.25 108 LEU A N 1
ATOM 857 C CA . LEU A 1 108 ? 10.388 -5.016 -11.220 1.00 78.25 108 LEU A CA 1
ATOM 858 C C . LEU A 1 108 ? 11.468 -4.710 -12.266 1.00 78.25 108 LEU A C 1
ATOM 860 O O . LEU A 1 108 ? 11.123 -4.362 -13.392 1.00 78.25 108 LEU A O 1
ATOM 864 N N . GLY A 1 109 ? 12.739 -4.943 -11.938 1.00 69.06 109 GLY A N 1
ATOM 865 C CA . GLY A 1 109 ? 13.876 -4.701 -12.825 1.00 69.06 109 GLY A CA 1
ATOM 866 C C . GLY A 1 109 ? 14.597 -3.391 -12.507 1.00 69.06 109 GLY A C 1
ATOM 867 O O . GLY A 1 109 ? 14.055 -2.511 -11.846 1.00 69.06 109 GLY A O 1
ATOM 868 N N . GLY A 1 110 ? 15.850 -3.289 -12.958 1.00 70.44 110 GLY A N 1
ATOM 869 C CA . GLY A 1 110 ? 16.739 -2.177 -12.614 1.00 70.44 110 GLY A CA 1
ATOM 870 C C . GLY A 1 110 ? 16.540 -0.900 -13.432 1.00 70.44 110 GLY A C 1
ATOM 871 O O . GLY A 1 110 ? 17.001 0.142 -12.987 1.00 70.44 110 GLY A O 1
ATOM 872 N N . ASN A 1 111 ? 15.861 -0.950 -14.586 1.00 80.94 111 ASN A N 1
ATOM 873 C CA . ASN A 1 111 ? 15.665 0.231 -15.432 1.00 80.94 111 ASN A CA 1
ATOM 874 C C . ASN A 1 111 ? 14.592 1.166 -14.828 1.00 80.94 111 ASN A C 1
ATOM 876 O O . ASN A 1 111 ? 13.433 0.759 -14.766 1.00 80.94 111 ASN A O 1
ATOM 880 N N . PRO A 1 112 ? 14.934 2.394 -14.399 1.00 76.00 112 PRO A N 1
ATOM 881 C CA . PRO A 1 112 ? 13.984 3.345 -13.817 1.00 76.00 112 PRO A CA 1
ATOM 882 C C . PRO A 1 112 ? 13.078 4.039 -14.852 1.00 76.00 112 PRO A C 1
ATOM 884 O O . PRO A 1 112 ? 12.091 4.672 -14.474 1.00 76.00 112 PRO A O 1
ATOM 887 N N . ASP A 1 113 ? 13.354 3.892 -16.148 1.00 84.12 113 ASP A N 1
ATOM 888 C CA . ASP A 1 113 ? 12.599 4.574 -17.205 1.00 84.12 113 ASP A CA 1
ATOM 889 C C . ASP A 1 113 ? 11.449 3.734 -17.769 1.00 84.12 113 ASP A C 1
ATOM 891 O O . ASP A 1 113 ? 10.580 4.259 -18.465 1.00 84.12 113 ASP A O 1
ATOM 895 N N . ALA A 1 114 ? 11.397 2.436 -17.459 1.00 84.00 114 ALA A N 1
ATOM 896 C CA . ALA A 1 114 ? 10.377 1.539 -17.991 1.00 84.00 114 ALA A CA 1
ATOM 897 C C . ALA A 1 114 ? 10.010 0.427 -17.008 1.00 84.00 114 ALA A C 1
ATOM 899 O O . ALA A 1 114 ? 10.873 -0.174 -16.368 1.00 84.00 114 ALA A O 1
ATOM 900 N N . ILE A 1 115 ? 8.720 0.097 -16.951 1.00 85.81 115 ILE A N 1
ATOM 901 C CA . ILE A 1 115 ? 8.221 -1.080 -16.240 1.00 85.81 115 ILE A CA 1
ATOM 902 C C . ILE A 1 115 ? 7.672 -2.052 -17.278 1.00 85.81 115 ILE A C 1
ATOM 904 O O . ILE A 1 115 ? 6.832 -1.694 -18.100 1.00 85.81 115 ILE A O 1
ATOM 908 N N . ALA A 1 116 ? 8.142 -3.301 -17.250 1.00 85.25 116 ALA A N 1
ATOM 909 C CA . ALA A 1 116 ? 7.648 -4.303 -18.187 1.00 85.25 116 ALA A CA 1
ATOM 910 C C . ALA A 1 116 ? 6.122 -4.504 -18.014 1.00 85.25 116 ALA A C 1
ATOM 912 O O . ALA A 1 116 ? 5.646 -4.594 -16.874 1.00 85.25 116 ALA A O 1
ATOM 913 N N . PRO A 1 117 ? 5.347 -4.608 -19.109 1.00 83.00 117 PRO A N 1
ATOM 914 C CA . PRO A 1 117 ? 3.897 -4.769 -19.026 1.00 83.00 117 PRO A CA 1
ATOM 915 C C . PRO A 1 117 ? 3.491 -6.040 -18.267 1.00 83.00 117 PRO A C 1
ATOM 917 O O . PRO A 1 117 ? 4.198 -7.048 -18.281 1.00 83.00 117 PRO A O 1
ATOM 920 N N . GLY A 1 118 ? 2.346 -6.002 -17.583 1.00 81.38 118 GLY A N 1
ATOM 921 C CA . GLY A 1 118 ? 1.803 -7.130 -16.812 1.00 81.38 118 GLY A CA 1
ATOM 922 C C . GLY A 1 118 ? 2.503 -7.388 -15.472 1.00 81.38 118 GLY A C 1
ATOM 923 O O . GLY A 1 118 ? 2.104 -8.285 -14.718 1.00 81.38 118 GLY A O 1
ATOM 924 N N . ARG A 1 119 ? 3.533 -6.603 -15.137 1.00 83.12 119 ARG A N 1
ATOM 925 C CA . ARG A 1 119 ? 4.217 -6.682 -13.847 1.00 83.12 119 ARG A CA 1
ATOM 926 C C . ARG A 1 119 ? 3.426 -5.983 -12.749 1.00 83.12 119 ARG A C 1
ATOM 928 O O . ARG A 1 119 ? 2.776 -4.968 -12.972 1.00 83.12 119 ARG A O 1
ATOM 935 N N . ARG A 1 120 ? 3.513 -6.518 -11.530 1.00 84.88 120 ARG A N 1
ATOM 936 C CA . ARG A 1 120 ? 2.792 -6.004 -10.362 1.00 84.88 120 ARG A CA 1
ATOM 937 C C . ARG A 1 120 ? 3.705 -5.161 -9.475 1.00 84.88 120 ARG A C 1
ATOM 939 O O . ARG A 1 120 ? 4.605 -5.715 -8.845 1.00 84.88 120 ARG A O 1
ATOM 946 N N . ALA A 1 121 ? 3.420 -3.867 -9.387 1.00 83.56 121 ALA A N 1
ATOM 947 C CA . ALA A 1 121 ? 4.056 -2.936 -8.464 1.00 83.56 121 ALA A CA 1
ATOM 948 C C . ALA A 1 121 ? 3.264 -2.823 -7.159 1.00 83.56 121 ALA A C 1
ATOM 950 O O . ALA A 1 121 ? 2.043 -2.670 -7.176 1.00 83.56 121 ALA A O 1
ATOM 951 N N . GLY A 1 122 ? 3.952 -2.899 -6.022 1.00 83.19 122 GLY A N 1
ATOM 952 C CA . GLY A 1 122 ? 3.439 -2.445 -4.735 1.00 83.19 122 GLY A CA 1
ATOM 953 C C . GLY A 1 122 ? 3.632 -0.937 -4.613 1.00 83.19 122 GLY A C 1
ATOM 954 O O . GLY A 1 122 ? 4.743 -0.442 -4.779 1.00 83.19 122 GLY A O 1
ATOM 955 N N . ILE A 1 123 ? 2.559 -0.209 -4.329 1.00 80.50 123 ILE A N 1
ATOM 956 C CA . ILE A 1 123 ? 2.550 1.254 -4.265 1.00 80.50 123 ILE A CA 1
ATOM 957 C C . ILE A 1 123 ? 1.934 1.678 -2.931 1.00 80.50 123 ILE A C 1
ATOM 959 O O . ILE A 1 123 ? 1.086 0.975 -2.371 1.00 80.50 123 ILE A O 1
ATOM 963 N N . LEU A 1 124 ? 2.401 2.805 -2.392 1.00 74.19 124 LEU A N 1
ATOM 964 C CA . LEU A 1 124 ? 1.783 3.428 -1.226 1.00 74.19 124 LEU A CA 1
ATOM 965 C C . LEU A 1 124 ? 0.361 3.869 -1.576 1.00 74.19 124 LEU A C 1
ATOM 967 O O . LEU A 1 124 ? 0.104 4.365 -2.672 1.00 74.19 124 LEU A O 1
ATOM 971 N N . CYS A 1 125 ? -0.570 3.661 -0.653 1.00 68.88 125 CYS A N 1
ATOM 972 C CA . CYS A 1 125 ? -1.947 4.078 -0.850 1.00 68.88 125 CYS A CA 1
ATOM 973 C C . CYS A 1 125 ? -1.988 5.607 -0.744 1.00 68.88 125 CYS A C 1
ATOM 975 O O . CYS A 1 125 ? -1.472 6.172 0.223 1.00 68.88 125 CYS A O 1
ATOM 977 N N . THR A 1 126 ? -2.576 6.284 -1.725 1.00 63.91 126 THR A N 1
ATOM 978 C CA . THR A 1 126 ? -2.952 7.693 -1.575 1.00 63.91 126 THR A CA 1
ATOM 979 C C . THR A 1 126 ? -4.401 7.790 -1.133 1.00 63.91 126 THR A C 1
ATOM 981 O O . THR A 1 126 ? -5.206 6.933 -1.507 1.00 63.91 126 THR A O 1
ATOM 984 N N . ASP A 1 127 ? -4.694 8.810 -0.327 1.00 54.53 127 ASP A N 1
ATOM 985 C CA . ASP A 1 127 ? -6.049 9.140 0.125 1.00 54.53 127 ASP A CA 1
ATOM 986 C C . ASP A 1 127 ? -6.960 9.575 -1.038 1.00 54.53 127 ASP A C 1
ATOM 988 O O . ASP A 1 127 ? -6.439 10.162 -2.019 1.00 54.53 127 ASP A O 1
#

Organism: Guillardia theta (strain CCMP2712) (NCBI:txid905079)

Sequence (127 aa):
MNCDVHALGDGSRGVGVYRAIRCVFNRLCLWPLRCSRWTPKKGQEGKDYSLCFRAVDTKNISAVASFKCFNIRVVKCKYCALPGDSYTSLAKLFFTDWFQIWSSNPNLGGNPDAIAPGRRAGILCTD